Protein AF-A0A0R3PHQ7-F1 (afdb_monomer_lite)

InterPro domains:
  IPR001126 UmuC domain [PF00817] (1-71)
  IPR001126 UmuC domain [PS50173] (1-71)
  IPR043502 DNA/RNA polymerase superfamily [SSF56672] (1-72)
  IPR050116 DNA po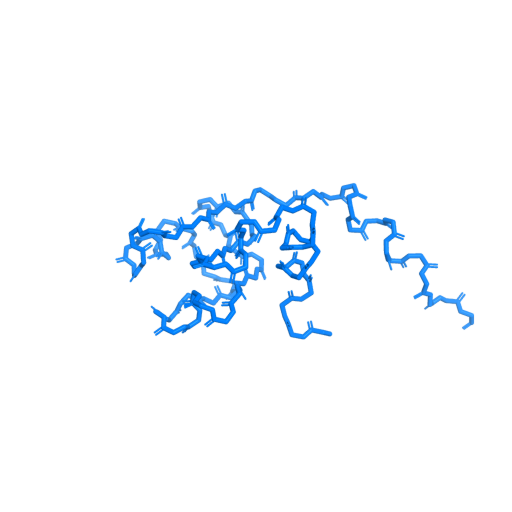lymerase type-Y [PTHR11076] (1-71)

pLDDT: mean 84.69, std 18.39, range [35.03, 98.31]

Structure (mmCIF, N/CA/C/O backbone):
data_AF-A0A0R3PHQ7-F1
#
_entry.id   AF-A0A0R3PHQ7-F1
#
loop_
_atom_site.group_PDB
_atom_site.id
_atom_site.type_symbol
_atom_site.label_atom_id
_atom_site.label_alt_id
_atom_site.label_comp_id
_atom_site.label_asym_id
_atom_site.label_entity_id
_atom_site.label_seq_id
_atom_site.pdbx_PDB_ins_code
_atom_site.Cartn_x
_atom_site.Cartn_y
_atom_site.Cartn_z
_atom_site.occupancy
_atom_site.B_iso_or_equiv
_atom_site.auth_seq_id
_atom_site.auth_comp_id
_atom_site.auth_asym_id
_atom_site.auth_atom_id
_atom_site.pdbx_PDB_model_num
ATOM 1 N N . MET A 1 1 ? -4.089 -12.237 -10.878 1.00 50.34 1 MET A N 1
ATOM 2 C CA . MET A 1 1 ? -4.302 -12.298 -9.416 1.00 50.34 1 MET A CA 1
ATOM 3 C C . MET A 1 1 ? -4.587 -10.888 -8.916 1.00 50.34 1 MET A C 1
ATOM 5 O O . MET A 1 1 ? -3.741 -10.015 -9.089 1.00 50.34 1 MET A O 1
ATOM 9 N N . ASP A 1 2 ? -5.773 -10.645 -8.352 1.00 58.97 2 ASP A N 1
ATOM 10 C CA . ASP A 1 2 ? -6.089 -9.360 -7.723 1.00 58.97 2 ASP A CA 1
ATOM 11 C C . ASP A 1 2 ? -5.135 -9.119 -6.554 1.00 58.97 2 ASP A C 1
ATOM 13 O O . ASP A 1 2 ? -5.084 -9.904 -5.613 1.00 58.97 2 ASP A O 1
ATOM 17 N N . ALA A 1 3 ? -4.361 -8.037 -6.633 1.00 71.44 3 ALA A N 1
ATOM 18 C CA . ALA A 1 3 ? -3.308 -7.705 -5.675 1.00 71.44 3 ALA A CA 1
ATOM 19 C C . ALA A 1 3 ? -2.092 -8.654 -5.658 1.00 71.44 3 ALA A C 1
ATOM 21 O O . ALA A 1 3 ? -1.494 -8.851 -4.605 1.00 71.44 3 ALA A O 1
ATOM 22 N N . TYR A 1 4 ? -1.687 -9.180 -6.819 1.00 78.69 4 TYR A N 1
ATOM 23 C CA . TYR A 1 4 ? -0.519 -10.060 -6.970 1.00 78.69 4 TYR A CA 1
ATOM 24 C C . TYR A 1 4 ? 0.724 -9.613 -6.175 1.00 78.69 4 TYR A C 1
ATOM 26 O O . TYR A 1 4 ? 1.181 -10.340 -5.298 1.00 78.69 4 TYR A O 1
ATOM 34 N N . PHE A 1 5 ? 1.215 -8.386 -6.389 1.00 79.94 5 PHE A N 1
ATOM 35 C CA . PHE A 1 5 ? 2.399 -7.907 -5.666 1.00 79.94 5 PHE A CA 1
ATOM 36 C C . PHE A 1 5 ? 2.173 -7.814 -4.153 1.00 79.94 5 PHE A C 1
ATOM 38 O O . PHE A 1 5 ? 3.059 -8.160 -3.387 1.00 79.94 5 PHE A O 1
ATOM 45 N N . ALA A 1 6 ? 0.974 -7.433 -3.700 1.00 83.75 6 ALA A N 1
ATOM 46 C CA . ALA A 1 6 ? 0.668 -7.430 -2.269 1.00 83.75 6 ALA A CA 1
ATOM 47 C C . ALA A 1 6 ? 0.664 -8.853 -1.688 1.00 83.75 6 ALA A C 1
ATOM 49 O O . ALA A 1 6 ? 1.074 -9.042 -0.550 1.00 83.75 6 ALA A O 1
ATOM 50 N N . ALA A 1 7 ? 0.208 -9.855 -2.447 1.00 86.69 7 ALA A N 1
ATOM 51 C CA . ALA A 1 7 ? 0.203 -11.247 -2.005 1.00 86.69 7 ALA A CA 1
ATOM 52 C C . ALA A 1 7 ? 1.624 -11.807 -1.829 1.00 86.69 7 ALA A C 1
ATOM 54 O O . ALA A 1 7 ? 1.862 -12.512 -0.849 1.00 86.69 7 ALA A O 1
ATOM 55 N N . VAL A 1 8 ? 2.555 -11.453 -2.724 1.00 87.00 8 VAL A N 1
ATOM 56 C CA . VAL A 1 8 ? 3.981 -11.810 -2.613 1.00 87.00 8 VAL A CA 1
ATOM 57 C C . VAL A 1 8 ? 4.584 -11.211 -1.342 1.00 87.00 8 VAL A C 1
ATOM 59 O O . VAL A 1 8 ? 5.083 -11.949 -0.498 1.00 87.00 8 VAL A O 1
ATOM 62 N N . GLU A 1 9 ? 4.438 -9.901 -1.133 1.00 89.75 9 GLU A N 1
ATOM 63 C CA . GLU A 1 9 ? 4.979 -9.244 0.067 1.00 89.75 9 GLU A CA 1
ATOM 64 C C . GLU A 1 9 ? 4.325 -9.784 1.356 1.00 89.75 9 GLU A C 1
ATOM 66 O O . GLU A 1 9 ? 4.999 -10.010 2.352 1.00 89.75 9 GLU A O 1
ATOM 71 N N . MET A 1 10 ? 3.020 -10.092 1.346 1.00 90.44 10 MET A N 1
ATOM 72 C CA . MET A 1 10 ? 2.329 -10.727 2.482 1.00 90.44 10 MET A CA 1
ATOM 73 C C . MET A 1 10 ? 2.739 -12.188 2.730 1.00 90.44 10 MET A C 1
ATOM 75 O O . MET A 1 10 ? 2.460 -12.732 3.806 1.00 90.44 10 MET A O 1
ATOM 79 N N . ARG A 1 11 ? 3.320 -12.879 1.745 1.00 89.06 11 ARG A N 1
ATOM 80 C CA . ARG A 1 11 ? 3.922 -14.203 1.943 1.00 89.06 11 ARG A CA 1
ATOM 81 C C . ARG A 1 11 ? 5.267 -14.069 2.637 1.00 89.06 11 ARG A C 1
ATOM 83 O O . ARG A 1 11 ? 5.495 -14.790 3.605 1.00 89.06 11 ARG A O 1
ATOM 90 N N . ASP A 1 12 ? 6.092 -13.155 2.148 1.00 89.31 12 ASP A N 1
ATOM 91 C CA . ASP A 1 12 ? 7.473 -12.993 2.592 1.00 89.31 12 ASP A CA 1
ATOM 92 C C . ASP A 1 12 ? 7.547 -12.256 3.949 1.00 89.31 12 ASP A C 1
ATOM 94 O O . ASP A 1 12 ? 8.383 -12.589 4.786 1.00 89.31 12 ASP A O 1
ATOM 98 N N . GLU A 1 13 ? 6.599 -11.355 4.235 1.00 91.88 13 GLU A N 1
ATOM 99 C CA . GLU A 1 13 ? 6.394 -10.724 5.545 1.00 91.88 13 GLU A CA 1
ATOM 100 C C . GLU A 1 13 ? 4.960 -10.989 6.067 1.00 91.88 13 GLU A C 1
ATOM 102 O O . GLU A 1 13 ? 4.039 -10.191 5.855 1.00 91.88 13 GLU A O 1
ATOM 107 N N . PRO A 1 14 ? 4.727 -12.097 6.805 1.00 93.81 14 PRO A N 1
ATOM 108 C CA . PRO A 1 14 ? 3.387 -12.504 7.248 1.00 93.81 14 PRO A CA 1
ATOM 109 C C . PRO A 1 14 ? 2.622 -11.471 8.088 1.00 93.81 14 PRO A C 1
ATOM 111 O O . PRO A 1 14 ? 1.389 -11.487 8.095 1.00 93.81 14 PRO A O 1
ATOM 114 N N . ARG A 1 15 ? 3.322 -10.545 8.761 1.00 95.62 15 ARG A N 1
ATOM 115 C CA . ARG A 1 15 ? 2.714 -9.433 9.516 1.00 95.62 15 ARG A CA 1
ATOM 116 C C . ARG A 1 15 ? 1.844 -8.537 8.624 1.00 95.62 15 ARG A C 1
ATOM 118 O O . ARG A 1 15 ? 0.837 -8.007 9.084 1.00 95.62 15 ARG A O 1
ATOM 125 N N . LEU A 1 16 ? 2.169 -8.421 7.335 1.00 94.94 16 LEU A N 1
ATOM 126 C CA . LEU A 1 16 ? 1.430 -7.601 6.370 1.00 94.94 16 LEU A CA 1
ATOM 127 C C . LEU A 1 16 ? 0.016 -8.131 6.065 1.00 94.94 16 LEU A C 1
ATOM 129 O O . LEU A 1 16 ? -0.817 -7.403 5.524 1.00 94.94 16 LEU A O 1
ATOM 133 N N . ARG A 1 17 ? -0.291 -9.384 6.433 1.00 94.88 17 ARG A N 1
ATOM 134 C CA . ARG A 1 17 ? -1.622 -9.990 6.247 1.00 94.88 17 ARG A CA 1
ATOM 135 C C . ARG A 1 17 ? -2.688 -9.401 7.162 1.00 94.88 17 ARG A C 1
ATOM 137 O O . ARG A 1 17 ? -3.872 -9.509 6.853 1.00 94.88 17 ARG A O 1
ATOM 144 N N . THR A 1 18 ? -2.286 -8.816 8.288 1.00 96.56 18 THR A N 1
ATOM 145 C CA . THR A 1 18 ? -3.206 -8.339 9.331 1.00 96.56 18 THR A CA 1
ATOM 146 C C . THR A 1 18 ? -3.295 -6.819 9.408 1.00 96.56 18 THR A C 1
ATOM 148 O O . THR A 1 18 ? -4.070 -6.296 10.207 1.00 96.56 18 THR A O 1
ATOM 151 N N . VAL A 1 19 ? -2.571 -6.097 8.547 1.00 97.56 19 VAL A N 1
ATOM 152 C CA . VAL A 1 19 ? -2.570 -4.630 8.493 1.00 97.56 19 VAL A CA 1
ATOM 153 C C . VAL A 1 19 ? -2.919 -4.114 7.091 1.00 97.56 19 VAL A C 1
ATOM 155 O O . VAL A 1 19 ? -2.702 -4.811 6.095 1.00 97.56 19 VAL A O 1
ATOM 158 N N . PRO A 1 20 ? -3.486 -2.901 6.960 1.00 98.00 20 PRO A N 1
ATOM 159 C CA . PRO A 1 20 ? -3.627 -2.250 5.663 1.00 98.00 20 PRO A CA 1
ATOM 160 C C . PRO A 1 20 ? -2.248 -2.025 5.040 1.00 98.00 20 PRO A C 1
ATOM 162 O O . PRO A 1 20 ? -1.414 -1.348 5.638 1.00 98.00 20 PRO A O 1
ATOM 165 N N . MET A 1 21 ? -2.011 -2.558 3.840 1.00 97.25 21 MET A N 1
ATOM 166 C CA . MET A 1 21 ? -0.734 -2.365 3.153 1.00 97.25 21 MET A CA 1
ATOM 167 C C . MET A 1 21 ? -0.887 -2.112 1.653 1.00 97.25 21 MET A C 1
ATOM 169 O O . MET A 1 21 ? -1.884 -2.500 1.028 1.00 97.25 21 MET A O 1
ATOM 173 N N . ALA A 1 22 ? 0.116 -1.448 1.083 1.00 96.75 22 ALA A N 1
ATOM 174 C CA . ALA A 1 22 ? 0.255 -1.209 -0.343 1.00 96.75 22 ALA A CA 1
ATOM 175 C C . ALA A 1 22 ? 1.708 -1.357 -0.806 1.00 96.75 22 ALA A C 1
ATOM 177 O O . ALA A 1 22 ? 2.640 -1.061 -0.066 1.00 96.75 22 ALA A O 1
ATOM 178 N N . VAL A 1 23 ? 1.883 -1.790 -2.052 1.00 95.06 23 VAL A N 1
ATOM 179 C CA . VAL A 1 23 ? 3.183 -1.842 -2.730 1.00 95.06 23 VAL A CA 1
ATOM 180 C C . VAL A 1 23 ? 3.348 -0.576 -3.560 1.00 95.06 23 VAL A C 1
ATOM 182 O O . VAL A 1 23 ? 2.438 -0.224 -4.314 1.00 95.06 23 VAL A O 1
ATOM 185 N N . GLY A 1 24 ? 4.495 0.087 -3.459 1.00 93.81 24 GLY A N 1
ATOM 186 C CA . GLY A 1 24 ? 4.849 1.269 -4.238 1.00 93.81 24 GLY A CA 1
ATOM 187 C C . GLY A 1 24 ? 5.626 2.281 -3.405 1.00 93.81 24 GLY A C 1
ATOM 188 O O . GLY A 1 24 ? 6.384 1.931 -2.510 1.00 93.81 24 GLY A O 1
ATOM 189 N N . SER A 1 25 ? 5.432 3.562 -3.688 1.00 93.62 25 SER A N 1
ATOM 190 C CA . SER A 1 25 ? 6.109 4.651 -2.984 1.00 93.62 25 SER A CA 1
ATOM 191 C C . SER A 1 25 ? 5.128 5.741 -2.562 1.00 93.62 25 SER A C 1
ATOM 193 O O . SER A 1 25 ? 3.946 5.722 -2.913 1.00 93.62 25 SER A O 1
ATOM 195 N N . SER A 1 26 ? 5.630 6.755 -1.855 1.00 92.75 26 SER A N 1
ATOM 196 C CA . SER A 1 26 ? 4.861 7.972 -1.574 1.00 92.75 26 SER A CA 1
ATOM 197 C C . SER A 1 26 ? 4.342 8.653 -2.845 1.00 92.75 26 SER A C 1
ATOM 199 O O . SER A 1 26 ? 3.305 9.311 -2.783 1.00 92.75 26 SER A O 1
ATOM 201 N N . ALA A 1 27 ? 5.017 8.484 -3.988 1.00 92.94 27 ALA A N 1
ATOM 202 C CA . ALA A 1 27 ? 4.617 9.086 -5.257 1.00 92.94 27 ALA A CA 1
ATOM 203 C C . ALA A 1 27 ? 3.497 8.304 -5.957 1.00 92.94 27 ALA A C 1
ATOM 205 O O . ALA A 1 27 ? 2.579 8.919 -6.493 1.00 92.94 27 ALA A O 1
ATOM 206 N N . MET A 1 28 ? 3.550 6.968 -5.943 1.00 94.25 28 MET A N 1
ATOM 207 C CA . MET A 1 28 ? 2.566 6.132 -6.633 1.00 94.25 28 MET A CA 1
ATOM 208 C C . MET A 1 28 ? 2.489 4.725 -6.038 1.00 94.25 28 MET A C 1
ATOM 210 O O . MET 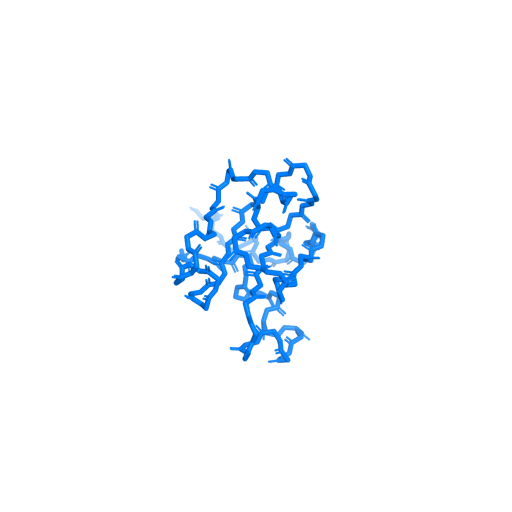A 1 28 ? 3.516 4.085 -5.810 1.00 94.25 28 MET A O 1
ATOM 214 N N . LEU A 1 29 ? 1.266 4.233 -5.837 1.00 94.94 29 LEU A N 1
ATOM 215 C CA . LEU A 1 29 ? 0.989 2.860 -5.424 1.00 94.94 29 LEU A CA 1
ATOM 216 C C . LEU A 1 29 ? 0.727 1.957 -6.632 1.00 94.94 29 LEU A C 1
ATOM 218 O O . LEU A 1 29 ? -0.131 2.244 -7.469 1.00 94.94 29 LEU A O 1
ATOM 222 N N . SER A 1 30 ? 1.408 0.817 -6.663 1.00 92.62 30 SER A N 1
ATOM 223 C CA . SER A 1 30 ? 1.233 -0.242 -7.659 1.00 92.62 30 SER A CA 1
ATOM 224 C C . SER A 1 30 ? 0.024 -1.121 -7.341 1.00 92.62 30 SER A C 1
ATOM 226 O O . SER A 1 30 ? -0.738 -1.486 -8.230 1.00 92.62 30 SER A O 1
ATOM 228 N N . THR A 1 31 ? -0.182 -1.465 -6.067 1.00 93.75 31 THR A N 1
ATOM 229 C CA . THR A 1 31 ? -1.345 -2.240 -5.604 1.00 93.75 31 THR A CA 1
ATOM 230 C C . THR A 1 31 ? -1.556 -2.073 -4.100 1.00 93.75 31 THR A C 1
ATOM 232 O O . THR A 1 31 ? -0.674 -1.599 -3.392 1.00 93.75 31 THR A O 1
ATOM 235 N N . SER A 1 32 ? -2.709 -2.508 -3.601 1.00 95.44 32 SER A N 1
ATOM 236 C CA . SER A 1 32 ? -3.061 -2.559 -2.181 1.00 95.44 32 SER A CA 1
ATOM 237 C C . SER A 1 32 ? -3.745 -3.880 -1.824 1.00 95.44 32 SER A C 1
ATOM 239 O O . SER A 1 32 ? -4.410 -4.489 -2.675 1.00 95.44 32 SER A O 1
ATOM 241 N N . ASN A 1 33 ? -3.591 -4.326 -0.573 1.00 95.75 33 ASN A N 1
ATOM 242 C CA . ASN A 1 33 ? -4.312 -5.489 -0.058 1.00 95.75 33 ASN A CA 1
ATOM 243 C C . ASN A 1 33 ? -5.789 -5.158 0.236 1.00 95.75 33 ASN A C 1
ATOM 245 O O . ASN A 1 33 ? -6.206 -3.998 0.284 1.00 95.75 33 ASN A O 1
ATOM 249 N N . TYR A 1 34 ? -6.607 -6.187 0.459 1.00 94.56 34 TYR A N 1
ATOM 250 C CA . TYR A 1 34 ? -8.040 -6.006 0.718 1.00 94.56 34 TYR A CA 1
ATOM 251 C C . TYR A 1 34 ? -8.345 -5.232 2.009 1.00 94.56 34 TYR A C 1
ATOM 253 O O . TYR A 1 34 ? -9.388 -4.588 2.098 1.00 94.56 34 TYR A O 1
ATOM 261 N N . LEU A 1 35 ? -7.453 -5.256 3.006 1.00 96.88 35 LEU A N 1
ATOM 262 C CA . LEU A 1 35 ? -7.575 -4.423 4.208 1.00 96.88 35 LEU A CA 1
ATOM 263 C C . LEU A 1 35 ? -7.498 -2.934 3.852 1.00 96.88 35 LEU A C 1
ATOM 265 O O . LEU A 1 35 ? -8.387 -2.179 4.226 1.00 96.88 35 LEU A O 1
ATOM 269 N N . ALA A 1 36 ? -6.499 -2.527 3.069 1.00 97.69 36 ALA A N 1
ATOM 270 C CA . ALA A 1 36 ? -6.327 -1.147 2.622 1.00 97.69 36 ALA A CA 1
ATOM 271 C C . ALA A 1 36 ? -7.443 -0.682 1.669 1.00 97.69 36 ALA A C 1
ATOM 273 O O . ALA A 1 36 ? -7.892 0.462 1.758 1.00 97.69 36 ALA A O 1
ATOM 274 N N . ARG A 1 37 ? -7.968 -1.575 0.817 1.00 96.56 37 ARG A N 1
ATOM 275 C CA . ARG A 1 37 ? -9.092 -1.259 -0.087 1.00 96.56 37 ARG A CA 1
ATOM 276 C C . ARG A 1 37 ? -10.365 -0.838 0.652 1.00 96.56 37 ARG A C 1
ATOM 278 O O . ARG A 1 37 ? -11.113 -0.023 0.122 1.00 96.56 37 ARG A O 1
ATOM 285 N N . ARG A 1 38 ? -10.588 -1.315 1.886 1.00 97.25 38 ARG A N 1
ATOM 286 C CA . ARG A 1 38 ? -11.721 -0.878 2.729 1.00 97.25 38 ARG A CA 1
ATOM 287 C C . ARG A 1 38 ? -11.667 0.607 3.092 1.00 97.25 38 ARG A C 1
ATOM 289 O O . ARG A 1 38 ? -12.708 1.202 3.326 1.00 97.25 38 ARG A O 1
ATOM 296 N N . PHE A 1 39 ? -10.475 1.203 3.092 1.00 97.88 39 PHE A N 1
ATOM 297 C CA . PHE A 1 39 ? -10.258 2.636 3.320 1.00 97.88 39 PHE A CA 1
ATOM 298 C C . PHE A 1 39 ? -10.232 3.444 2.011 1.00 97.88 39 PHE A C 1
ATOM 300 O O . PHE A 1 39 ? -9.893 4.622 2.012 1.00 97.88 39 PHE A O 1
ATOM 307 N N . GLY A 1 40 ? -10.534 2.817 0.870 1.00 97.38 40 GLY A N 1
ATOM 308 C CA . GLY A 1 40 ? -10.474 3.452 -0.448 1.00 97.38 40 GLY A CA 1
ATOM 309 C C . GLY A 1 40 ? -9.081 3.472 -1.088 1.00 97.38 40 GLY A C 1
ATOM 310 O O . GLY A 1 40 ? -8.930 4.008 -2.186 1.00 97.38 40 GLY A O 1
ATOM 311 N N . VAL A 1 41 ? -8.065 2.866 -0.462 1.00 97.94 41 VAL A N 1
ATOM 312 C CA . VAL A 1 41 ? -6.710 2.789 -1.032 1.00 97.94 41 VAL A CA 1
ATOM 313 C C . VAL A 1 41 ? -6.688 1.829 -2.224 1.00 97.94 41 VAL A C 1
ATOM 315 O O . VAL A 1 41 ? -7.007 0.644 -2.095 1.00 97.94 41 VAL A O 1
ATOM 318 N N . ARG A 1 42 ? -6.253 2.322 -3.385 1.00 95.69 42 ARG A N 1
ATOM 319 C CA . ARG A 1 42 ? -6.256 1.602 -4.670 1.00 95.69 42 ARG A CA 1
ATOM 320 C C . ARG A 1 42 ? -4.949 1.797 -5.439 1.00 95.69 42 ARG A C 1
ATOM 322 O O . ARG A 1 42 ? -4.161 2.681 -5.117 1.00 95.69 42 ARG A O 1
ATOM 329 N N . ALA A 1 43 ? -4.732 0.972 -6.461 1.00 93.00 43 ALA A N 1
ATOM 330 C CA . ALA A 1 43 ? -3.637 1.156 -7.413 1.00 93.00 43 ALA A CA 1
ATOM 331 C C . ALA A 1 43 ? -3.758 2.499 -8.158 1.00 93.00 43 ALA A C 1
ATOM 333 O O . ALA A 1 43 ? -4.860 3.047 -8.273 1.00 93.00 43 ALA A O 1
ATOM 334 N N . ALA A 1 44 ? -2.629 3.000 -8.664 1.00 94.31 44 ALA A N 1
ATOM 335 C CA . ALA A 1 44 ? -2.498 4.300 -9.331 1.00 94.31 44 ALA A CA 1
ATOM 336 C C . ALA A 1 44 ? -2.898 5.509 -8.454 1.00 94.31 44 ALA A C 1
ATOM 338 O O . ALA A 1 44 ? -3.180 6.596 -8.955 1.00 94.31 44 ALA A O 1
ATOM 339 N N . MET A 1 45 ? -2.923 5.325 -7.131 1.00 96.69 45 MET A N 1
ATOM 340 C CA . MET A 1 45 ? -3.106 6.396 -6.155 1.00 96.69 45 MET A CA 1
ATOM 341 C C . MET A 1 45 ? -1.738 6.876 -5.655 1.00 96.69 45 MET A C 1
ATOM 343 O O . MET A 1 45 ? -0.898 6.034 -5.329 1.00 96.69 45 MET A O 1
ATOM 347 N N . PRO A 1 46 ? -1.507 8.191 -5.501 1.00 97.44 46 PRO A N 1
ATOM 348 C CA . PRO A 1 46 ? -0.322 8.679 -4.809 1.00 97.44 46 PRO A CA 1
ATOM 349 C C . PRO A 1 46 ? -0.280 8.209 -3.351 1.00 97.44 46 PRO A C 1
ATOM 351 O O . PRO A 1 46 ? -1.252 8.372 -2.608 1.00 97.44 46 PRO A O 1
ATOM 354 N N . GLY A 1 47 ? 0.852 7.657 -2.911 1.00 96.56 47 GLY A N 1
ATOM 355 C CA . GLY A 1 47 ? 1.005 7.104 -1.561 1.00 96.56 47 GLY A CA 1
ATOM 356 C C . GLY A 1 47 ? 0.752 8.128 -0.448 1.00 96.56 47 GLY A C 1
ATOM 357 O O . GLY A 1 47 ? 0.154 7.793 0.574 1.00 96.56 47 GLY A O 1
ATOM 358 N N . PHE A 1 48 ? 1.103 9.401 -0.665 1.00 96.19 48 PHE A N 1
ATOM 359 C CA . PHE A 1 48 ? 0.798 10.470 0.295 1.00 96.19 48 PHE A CA 1
ATOM 360 C C . PHE A 1 48 ? -0.710 10.741 0.446 1.00 96.19 48 PHE A C 1
ATOM 362 O O . PHE A 1 48 ? -1.151 11.141 1.521 1.00 96.19 48 PHE A O 1
ATOM 369 N N . ILE A 1 49 ? -1.517 10.511 -0.598 1.00 98.00 49 ILE A N 1
ATOM 370 C CA . ILE A 1 49 ? -2.986 10.584 -0.515 1.00 98.00 49 ILE A CA 1
ATOM 371 C C . ILE A 1 49 ? -3.514 9.352 0.218 1.00 98.00 49 ILE A C 1
ATOM 373 O O . ILE A 1 49 ? -4.338 9.478 1.121 1.00 98.00 49 ILE A O 1
ATOM 377 N N . ALA A 1 50 ? -2.992 8.170 -0.106 1.00 98.12 50 ALA A N 1
ATOM 378 C CA . ALA A 1 50 ? -3.384 6.924 0.543 1.00 98.12 50 ALA A CA 1
ATOM 379 C C . ALA A 1 50 ? -3.149 6.947 2.064 1.00 98.12 50 ALA A C 1
ATOM 381 O O . ALA A 1 50 ? -4.011 6.514 2.825 1.00 98.12 50 ALA A O 1
ATOM 382 N N . LYS A 1 51 ? -2.031 7.529 2.519 1.00 97.69 51 LYS A N 1
ATOM 383 C CA . LYS A 1 51 ? -1.733 7.756 3.945 1.00 97.69 51 LYS A CA 1
ATOM 384 C C . LYS A 1 51 ? -2.725 8.699 4.634 1.00 97.69 51 LYS A C 1
ATOM 386 O O . LYS A 1 51 ? -2.951 8.550 5.828 1.00 97.69 51 LYS A O 1
ATOM 391 N N . LYS A 1 52 ? -3.341 9.642 3.913 1.00 98.00 52 LYS A N 1
ATOM 392 C CA . LYS A 1 52 ? -4.416 10.483 4.472 1.00 98.00 52 LYS A CA 1
ATOM 393 C C . LYS A 1 52 ? -5.715 9.696 4.655 1.00 98.00 52 LYS A C 1
ATOM 395 O O . LYS A 1 52 ? -6.411 9.916 5.637 1.00 98.00 52 LYS A O 1
ATOM 400 N N . LEU A 1 53 ? -6.025 8.779 3.735 1.00 98.06 53 LEU A N 1
ATOM 401 C CA . LEU A 1 53 ? -7.199 7.898 3.829 1.00 98.06 53 LEU A CA 1
ATOM 402 C C . LEU A 1 53 ? -7.030 6.808 4.899 1.00 98.06 53 LEU A C 1
ATOM 404 O O . LEU A 1 53 ? -7.992 6.409 5.548 1.00 98.06 53 LEU A O 1
ATOM 408 N N . CYS A 1 54 ? -5.802 6.321 5.074 1.00 98.31 54 CYS A N 1
ATOM 409 C CA . CYS A 1 54 ? -5.452 5.264 6.012 1.00 98.31 54 CYS A CA 1
ATOM 410 C C . CYS A 1 54 ? -4.113 5.608 6.692 1.00 98.31 54 CYS A C 1
ATOM 412 O O . CYS A 1 54 ? -3.055 5.219 6.190 1.00 98.31 54 CYS A O 1
ATOM 414 N N . PRO A 1 55 ? -4.126 6.323 7.833 1.00 97.88 55 PRO A N 1
ATOM 415 C CA . PRO A 1 55 ? -2.903 6.725 8.541 1.00 97.88 55 PRO A CA 1
ATOM 416 C C . PRO A 1 55 ? -1.988 5.547 8.909 1.00 97.88 55 PRO A C 1
ATOM 418 O O . PRO A 1 55 ? -0.764 5.642 8.795 1.00 97.88 55 PRO A O 1
ATOM 421 N N . GLN A 1 56 ? -2.586 4.403 9.252 1.00 97.50 56 GLN A N 1
ATOM 422 C CA . GLN A 1 56 ? -1.901 3.145 9.560 1.00 97.50 56 GLN A CA 1
ATOM 423 C C . GLN A 1 56 ? -1.466 2.330 8.325 1.00 97.50 56 GLN A C 1
ATOM 425 O O . GLN A 1 56 ? -1.069 1.180 8.474 1.00 97.50 56 GLN A O 1
ATOM 430 N N . LEU A 1 57 ? -1.575 2.876 7.105 1.00 98.19 57 LEU A N 1
ATOM 431 C CA . LEU A 1 57 ? -1.179 2.172 5.882 1.00 98.19 57 LEU A CA 1
ATOM 432 C C . LEU A 1 57 ? 0.327 1.899 5.878 1.00 98.19 57 LEU A C 1
ATOM 434 O O . LEU A 1 57 ? 1.118 2.837 5.952 1.00 98.19 57 LEU A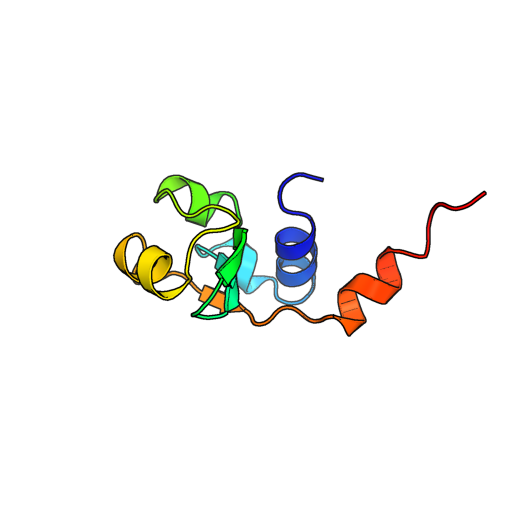 O 1
ATOM 438 N N . GLU A 1 58 ? 0.722 0.646 5.705 1.00 97.50 58 GLU A N 1
ATOM 439 C CA . GLU A 1 58 ? 2.113 0.263 5.460 1.00 97.50 58 GLU A CA 1
ATOM 440 C C . GLU A 1 58 ? 2.397 0.336 3.953 1.00 97.50 58 GLU A C 1
ATOM 442 O O . GLU A 1 58 ? 1.731 -0.332 3.158 1.00 97.50 58 GLU A O 1
ATOM 447 N N . VAL A 1 59 ? 3.357 1.166 3.536 1.00 95.94 59 VAL A N 1
ATOM 448 C CA . VAL A 1 59 ? 3.772 1.265 2.127 1.00 95.94 59 VAL A CA 1
ATOM 449 C C . VAL A 1 59 ? 5.126 0.593 1.984 1.00 95.94 59 VAL A C 1
ATOM 451 O O . VAL A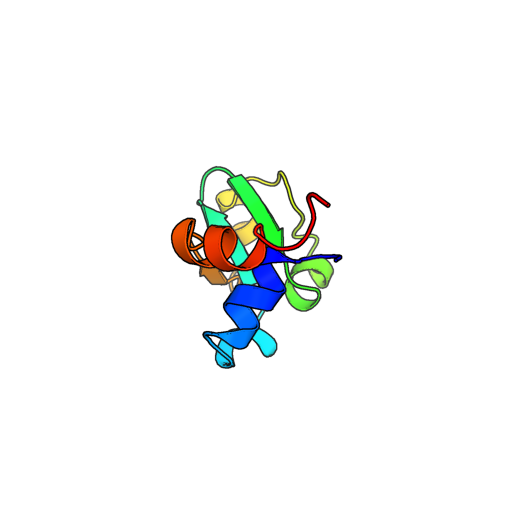 1 59 ? 6.115 1.086 2.522 1.00 95.94 59 VAL A O 1
ATOM 454 N N . VAL A 1 60 ? 5.163 -0.521 1.258 1.00 93.81 60 VAL A N 1
ATOM 455 C CA . VAL A 1 60 ? 6.395 -1.267 0.994 1.00 93.81 60 VAL A CA 1
ATOM 456 C C . VAL A 1 60 ? 6.913 -0.921 -0.407 1.00 93.81 60 VAL A C 1
ATOM 458 O O . VAL A 1 60 ? 6.115 -0.900 -1.347 1.00 93.81 60 VAL A O 1
ATOM 461 N N . PRO A 1 61 ? 8.222 -0.657 -0.585 1.00 86.06 61 PRO A N 1
ATOM 462 C CA . PRO A 1 61 ? 8.798 -0.228 -1.866 1.00 86.06 61 PRO A CA 1
ATOM 463 C C . PRO A 1 61 ? 8.605 -1.239 -3.008 1.00 86.06 61 PRO A C 1
ATOM 465 O O . PRO A 1 61 ? 8.655 -0.858 -4.175 1.00 86.06 61 PRO A O 1
ATOM 468 N N . GLY A 1 62 ? 8.308 -2.498 -2.674 1.00 75.19 62 GLY A N 1
ATOM 469 C CA . GLY A 1 62 ? 8.188 -3.601 -3.614 1.00 75.19 62 GLY A CA 1
ATOM 470 C C . GLY A 1 62 ? 9.557 -4.069 -4.084 1.00 75.19 62 GLY A C 1
ATOM 471 O O . GLY A 1 62 ? 10.394 -3.277 -4.518 1.00 75.19 62 GLY A O 1
ATOM 472 N N . SER A 1 63 ? 9.806 -5.369 -3.999 1.00 68.00 63 SER A N 1
ATOM 473 C CA . SER A 1 63 ? 11.053 -5.937 -4.501 1.00 68.00 63 SER A CA 1
ATOM 474 C C . SER A 1 63 ? 10.901 -6.305 -5.977 1.00 68.00 63 SER A C 1
ATOM 476 O O . SER A 1 63 ? 10.318 -7.333 -6.323 1.00 68.00 63 SER A O 1
ATOM 478 N N . PHE A 1 64 ? 11.463 -5.481 -6.869 1.00 61.25 64 PHE A N 1
ATOM 479 C CA . PHE A 1 64 ? 11.550 -5.807 -8.301 1.00 61.25 64 PHE A CA 1
ATOM 480 C C . PHE A 1 64 ? 12.252 -7.157 -8.553 1.00 61.25 64 PHE A C 1
ATOM 482 O O . PHE A 1 64 ? 11.924 -7.844 -9.521 1.00 61.25 64 PHE A O 1
ATOM 489 N N . ASP A 1 65 ? 13.173 -7.561 -7.669 1.00 57.91 65 ASP A N 1
ATOM 490 C CA . ASP A 1 65 ? 13.862 -8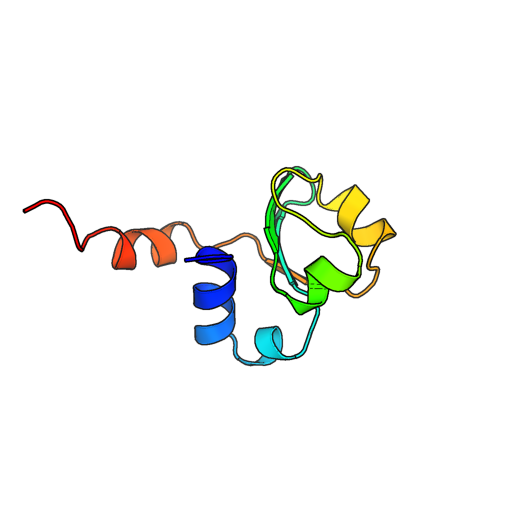.855 -7.734 1.00 57.91 65 ASP A CA 1
ATOM 491 C C . ASP A 1 65 ? 12.918 -10.028 -7.404 1.00 57.91 65 ASP A C 1
ATOM 493 O O . ASP A 1 65 ? 12.893 -11.037 -8.115 1.00 57.91 65 ASP A O 1
ATOM 497 N N . SER A 1 66 ? 12.042 -9.853 -6.406 1.00 56.88 66 SER A N 1
ATOM 498 C CA . SER A 1 66 ? 11.034 -10.851 -6.019 1.00 56.88 66 SER A CA 1
ATOM 499 C C . SER A 1 66 ? 9.987 -11.073 -7.116 1.00 56.88 66 SER A C 1
ATOM 501 O O . SER A 1 66 ? 9.564 -12.207 -7.337 1.00 56.88 66 SER A O 1
ATOM 503 N N . TYR A 1 67 ? 9.613 -10.028 -7.866 1.00 58.72 67 TYR A N 1
ATOM 504 C CA . TYR A 1 67 ? 8.651 -10.150 -8.974 1.00 58.72 67 TYR A CA 1
ATOM 505 C C . TYR A 1 67 ? 9.226 -10.883 -10.190 1.00 58.72 67 TYR A C 1
ATOM 507 O O . TYR A 1 67 ? 8.499 -11.578 -10.902 1.00 58.72 67 TYR A O 1
ATOM 515 N N . ARG A 1 68 ? 10.541 -10.781 -10.420 1.00 54.25 68 ARG A N 1
ATOM 516 C CA . ARG A 1 68 ? 11.200 -11.435 -11.556 1.00 54.25 68 ARG A CA 1
ATOM 517 C C . ARG A 1 68 ? 11.198 -12.956 -11.418 1.00 54.25 68 ARG A C 1
ATOM 519 O O . ARG A 1 68 ? 10.973 -13.633 -12.417 1.00 54.25 68 ARG A O 1
ATOM 526 N N . ARG A 1 69 ? 11.372 -13.482 -10.196 1.00 51.94 69 ARG A N 1
ATOM 527 C CA . ARG A 1 69 ? 11.360 -14.931 -9.905 1.00 51.94 69 ARG A CA 1
ATOM 528 C C . ARG A 1 69 ? 10.037 -15.616 -10.227 1.00 51.94 69 ARG A C 1
ATOM 530 O O . ARG A 1 69 ? 10.035 -16.804 -10.521 1.00 51.94 69 ARG A O 1
ATOM 537 N N . GLU A 1 70 ? 8.935 -14.882 -10.206 1.00 52.19 70 GLU A N 1
ATOM 538 C CA . GLU A 1 70 ? 7.614 -15.449 -10.466 1.00 52.19 70 GLU A CA 1
ATOM 539 C C . GLU A 1 70 ? 7.071 -15.123 -11.868 1.00 52.19 70 GLU A C 1
ATOM 541 O O . GLU A 1 70 ? 6.143 -15.780 -12.329 1.00 52.19 70 GLU A O 1
ATOM 546 N N . SER A 1 71 ? 7.685 -14.180 -12.597 1.00 48.00 71 SER A N 1
ATOM 547 C CA . SER A 1 71 ? 7.319 -13.891 -13.997 1.00 48.00 71 SER A CA 1
ATOM 548 C C . SER A 1 71 ? 7.879 -14.890 -15.024 1.00 48.00 71 SER A C 1
ATOM 550 O O . SER A 1 71 ? 7.516 -14.820 -16.194 1.00 48.00 71 SER A O 1
ATOM 552 N N . VAL A 1 72 ? 8.747 -15.828 -14.616 1.00 44.62 72 VAL A N 1
ATOM 553 C CA . VAL A 1 72 ? 9.368 -16.820 -15.524 1.00 44.62 72 VAL A CA 1
ATOM 554 C C . VAL A 1 72 ? 8.504 -18.060 -15.787 1.00 44.62 72 VAL A C 1
ATOM 556 O O . VAL A 1 72 ? 8.954 -18.987 -16.455 1.00 44.62 72 VAL A O 1
ATOM 559 N N . VAL A 1 73 ? 7.255 -18.094 -15.318 1.00 45.12 73 VAL A N 1
ATOM 560 C CA . VAL A 1 73 ? 6.308 -19.157 -15.678 1.00 45.12 73 VAL A CA 1
ATOM 561 C C . VAL A 1 73 ? 5.276 -18.591 -16.646 1.00 45.12 73 VAL A C 1
ATOM 563 O O . VAL A 1 73 ? 4.301 -17.974 -16.226 1.00 45.12 73 VAL A O 1
ATOM 566 N N . GLY A 1 74 ? 5.489 -18.816 -17.946 1.00 42.25 74 GLY A N 1
ATOM 567 C CA . GLY A 1 74 ? 4.426 -18.654 -18.943 1.00 42.25 74 GLY A CA 1
ATOM 568 C C . GLY A 1 74 ? 4.805 -17.997 -20.267 1.00 42.25 74 GLY A C 1
ATOM 569 O O . GLY A 1 74 ? 4.049 -17.161 -20.747 1.00 42.25 74 GLY A O 1
ATOM 570 N N . VAL A 1 75 ? 5.921 -18.385 -20.886 1.00 36.69 75 VAL A N 1
ATOM 571 C CA . VAL A 1 75 ? 5.985 -18.411 -22.356 1.00 36.69 75 VAL A CA 1
ATOM 572 C C . VAL A 1 75 ? 6.399 -19.825 -22.745 1.00 36.69 75 VAL A C 1
ATOM 574 O O . VAL A 1 75 ? 7.580 -20.164 -22.758 1.00 36.69 75 VAL A O 1
ATOM 577 N N . SER A 1 76 ? 5.394 -20.675 -22.934 1.00 35.03 76 SER A N 1
ATOM 578 C CA . SER A 1 76 ? 5.480 -21.841 -23.816 1.00 35.03 76 SER A CA 1
ATOM 579 C C . SER A 1 76 ? 4.775 -21.479 -25.110 1.00 35.03 76 SER A C 1
ATOM 581 O O . SER A 1 76 ? 3.740 -20.781 -25.010 1.00 35.03 76 SER A O 1
#

Secondary structure (DSSP, 8-state):
-TTHHHHHHHHHSGGGGSS-EEEE-SS-EEEE-HHHHTTT--TT--HHHHHHH-TT-EEE---HHHHHHHTTS---

Foldseek 3Di:
DQQVQLVLVCVVPVVSVVFWEFEADQQFTQATDPRLVVLVDGGRDRNVVSCVSPVRYHYHPTDPVSVVVPVPPDDD

Organism: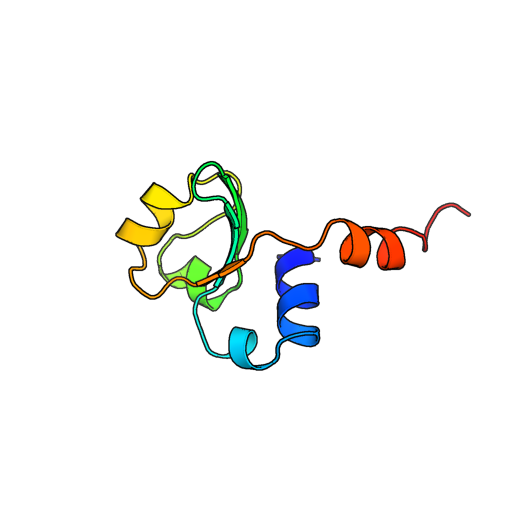 Angiostrongylus costaricensis (NCBI:txid334426)

Sequence (76 aa):
MDAYFAAVEMRDEPRLRTVPMAVGSSAMLSTSNYLARRFGVRAAMPGFIAKKLCPQLEVVPGSFDSYRRESVVGVS

Radius of gyration: 12.38 Å; chains: 1; bounding box: 26×32×33 Å